Protein AF-A0A2V9SIH7-F1 (afdb_monomer)

Solvent-accessible surface area (backbone atoms only — not comparable to full-atom values): 10088 Å² total; per-residue (Å²): 137,81,76,87,71,73,62,69,56,39,58,54,47,43,71,73,64,64,58,69,62,72,69,37,44,52,34,50,51,49,38,37,52,36,56,50,53,47,54,51,46,56,50,53,44,51,36,32,53,46,24,69,77,36,58,60,45,57,37,84,81,77,62,94,83,59,85,86,64,75,96,85,70,54,61,75,73,40,73,50,64,80,36,96,56,63,44,83,73,35,55,67,49,44,62,53,40,59,62,47,41,59,54,41,50,52,51,32,53,51,36,50,51,53,45,51,48,54,55,41,44,72,72,69,47,89,72,81,76,92,80,87,82,90,80,88,83,82,80,80,81,80,70,92,82,82,78,80,83,81,78,82,76,83,88,77,83,90,134

Mean predicted aligned error: 15.06 Å

Sequence (159 aa):
MMPNCVAPRCETLSGKKNPVGVIEQHLVESIGLHMMRLQRAARLEGEYITGVLNPPIRDRDRNLMSAVVEETCGALVDPGSPAPMQCGSVQPLVSLYQRYMTAIEQQLYRALHELERLQRMRRGEHLPAPAAVDVTVHAEPHGPDSFGESSNKPVLEGS

Secondary structure (DSSP, 8-state):
----TTHHHHHHHHHHH---HHHHHHHHHHHHHHHHHHHHHHHHHHHHHHHHHSPPEE-S-S-TT-TTSSTT---EEE--S--SS-HHHHHHHHHHHHHHHHHHHHHHHHHHHHHHHHHHHHTT---PPPPP-----------S--S-----PPP----

pLDDT: mean 73.89, std 18.16, range [32.28, 96.06]

Structure (mmCIF, N/CA/C/O backbone):
data_AF-A0A2V9SIH7-F1
#
_entry.id   AF-A0A2V9SIH7-F1
#
loop_
_atom_site.group_PDB
_atom_site.id
_atom_site.type_symbol
_atom_site.label_atom_id
_atom_site.label_alt_id
_atom_site.label_comp_id
_atom_site.label_asym_id
_atom_site.label_entity_id
_atom_site.label_seq_id
_atom_site.pdbx_PDB_ins_code
_atom_site.Cartn_x
_atom_site.Cartn_y
_atom_site.Cartn_z
_atom_site.occupancy
_atom_site.B_iso_or_equiv
_atom_site.auth_seq_id
_atom_site.auth_comp_id
_atom_site.auth_asym_id
_atom_site.auth_atom_id
_atom_site.pdbx_PDB_model_num
ATOM 1 N N . MET A 1 1 ? 6.820 -25.436 -9.860 1.00 32.28 1 MET A N 1
ATOM 2 C CA . MET A 1 1 ? 5.508 -25.450 -9.179 1.00 32.28 1 MET A CA 1
ATOM 3 C C . MET A 1 1 ? 5.513 -24.310 -8.168 1.00 32.28 1 MET A C 1
ATOM 5 O O . MET A 1 1 ? 6.028 -24.471 -7.073 1.00 32.28 1 MET A O 1
ATOM 9 N N . MET A 1 2 ? 5.105 -23.110 -8.592 1.00 34.62 2 MET A N 1
ATOM 10 C CA . MET A 1 2 ? 5.109 -21.927 -7.725 1.00 34.62 2 MET A CA 1
ATOM 11 C C . MET A 1 2 ? 3.847 -21.974 -6.859 1.00 34.62 2 MET A C 1
ATOM 13 O O . MET A 1 2 ? 2.756 -22.050 -7.425 1.00 34.62 2 MET A O 1
ATOM 17 N N . PRO A 1 3 ? 3.953 -21.979 -5.523 1.00 43.44 3 PRO A N 1
ATOM 18 C CA . PRO A 1 3 ? 2.773 -22.022 -4.679 1.00 43.44 3 PRO A CA 1
ATOM 19 C C . PRO A 1 3 ? 1.956 -20.738 -4.879 1.00 43.44 3 PRO A C 1
ATOM 21 O O . PRO A 1 3 ? 2.491 -19.626 -4.865 1.00 43.44 3 PRO A O 1
ATOM 24 N N . ASN A 1 4 ? 0.650 -20.908 -5.092 1.00 42.97 4 ASN A N 1
ATOM 25 C CA . ASN A 1 4 ? -0.359 -19.849 -5.131 1.00 42.97 4 ASN A CA 1
ATOM 26 C C . ASN A 1 4 ? -0.435 -19.155 -3.753 1.00 42.97 4 ASN A C 1
ATOM 28 O O . ASN A 1 4 ? -1.318 -19.414 -2.944 1.00 42.97 4 ASN A O 1
ATOM 32 N N . CYS A 1 5 ? 0.531 -18.283 -3.459 1.00 42.59 5 CYS A N 1
ATOM 33 C CA . CYS A 1 5 ? 0.789 -17.718 -2.129 1.00 42.59 5 CYS A CA 1
ATOM 34 C C . CYS A 1 5 ? 0.088 -16.379 -1.844 1.00 42.59 5 CYS A C 1
ATOM 36 O O . CYS A 1 5 ? 0.633 -15.547 -1.119 1.00 42.59 5 CYS A O 1
ATOM 38 N N . VAL A 1 6 ? -1.114 -16.132 -2.372 1.00 52.25 6 VAL A N 1
ATOM 39 C CA . VAL A 1 6 ? -1.864 -14.921 -1.968 1.00 52.25 6 VAL A CA 1
ATOM 40 C C . VAL A 1 6 ? -2.598 -15.133 -0.637 1.00 52.25 6 VAL A C 1
ATOM 42 O O . VAL A 1 6 ? -2.632 -14.224 0.184 1.00 52.25 6 VAL A O 1
ATOM 45 N N . ALA A 1 7 ? -3.094 -16.345 -0.371 1.00 48.09 7 ALA A N 1
ATOM 46 C CA . ALA A 1 7 ? -3.869 -16.667 0.831 1.00 48.09 7 ALA A CA 1
ATOM 47 C C . ALA A 1 7 ? -3.099 -16.690 2.180 1.00 48.09 7 ALA A C 1
ATOM 49 O O . ALA A 1 7 ? -3.628 -16.152 3.154 1.00 48.09 7 ALA A O 1
ATOM 50 N N . PRO A 1 8 ? -1.857 -17.215 2.300 1.00 52.78 8 PRO A N 1
ATOM 51 C CA . PRO A 1 8 ? -1.268 -17.491 3.619 1.00 52.78 8 PRO A CA 1
ATOM 52 C C . PRO A 1 8 ? -0.905 -16.227 4.415 1.00 52.78 8 PRO A C 1
ATOM 54 O O . PRO A 1 8 ? -0.711 -16.278 5.632 1.00 52.78 8 PRO A O 1
ATOM 57 N N . ARG A 1 9 ? -0.796 -15.070 3.748 1.00 60.50 9 ARG A N 1
ATOM 58 C CA . ARG A 1 9 ? -0.395 -13.815 4.398 1.00 60.50 9 ARG A CA 1
ATOM 59 C C . ARG A 1 9 ? -1.541 -13.049 5.047 1.00 60.50 9 ARG A C 1
ATOM 61 O O . ARG A 1 9 ? -1.323 -12.435 6.088 1.00 60.50 9 ARG A O 1
ATOM 68 N N . CYS A 1 10 ? -2.745 -13.112 4.483 1.00 62.22 10 CYS A N 1
ATOM 69 C CA . CYS A 1 10 ? -3.921 -12.514 5.118 1.00 62.22 10 CYS A CA 1
ATOM 70 C C . CYS A 1 10 ? -4.310 -13.296 6.378 1.00 62.22 10 CYS A C 1
ATOM 72 O O . CYS A 1 10 ? -4.565 -12.697 7.416 1.00 62.22 10 CYS A O 1
ATOM 74 N N . GLU A 1 11 ? -4.246 -14.628 6.326 1.00 70.62 11 GLU A N 1
ATOM 75 C CA . GLU A 1 11 ? -4.582 -15.493 7.463 1.00 70.62 11 GLU A CA 1
ATOM 76 C C . GLU A 1 11 ? -3.618 -15.298 8.651 1.00 70.62 11 GLU A C 1
ATOM 78 O O . GLU A 1 11 ? -4.044 -15.165 9.800 1.00 70.62 11 GLU A O 1
ATOM 83 N N . THR A 1 12 ? -2.316 -15.137 8.381 1.00 83.62 12 THR A N 1
ATOM 84 C CA . THR A 1 12 ? -1.322 -14.800 9.420 1.00 83.62 12 THR A CA 1
ATOM 85 C C . THR A 1 12 ? -1.465 -13.379 9.969 1.00 83.62 12 THR A C 1
ATOM 87 O O . THR A 1 12 ? -1.208 -13.159 11.155 1.00 83.62 12 THR A O 1
ATOM 90 N N . LEU A 1 13 ? -1.866 -12.403 9.148 1.00 87.06 13 LEU A N 1
ATOM 91 C CA . LEU A 1 13 ? -2.154 -11.040 9.611 1.00 87.06 13 LEU A CA 1
ATOM 92 C C . LEU A 1 13 ? -3.380 -11.006 10.526 1.00 87.06 13 LEU A C 1
ATOM 94 O O . LEU A 1 13 ? -3.311 -10.395 11.594 1.00 87.06 13 LEU A O 1
ATOM 98 N N . SER A 1 14 ? -4.452 -11.707 10.155 1.00 87.62 14 SER A N 1
ATOM 99 C CA . SER A 1 14 ? -5.662 -11.832 10.971 1.00 87.62 14 SER A CA 1
ATOM 100 C C . SER A 1 14 ? -5.363 -12.431 12.344 1.00 87.62 14 SER A C 1
ATOM 102 O O . SER A 1 14 ? -5.770 -11.852 13.349 1.00 87.62 14 SER A O 1
ATOM 104 N N . GLY A 1 15 ? -4.563 -13.502 12.415 1.00 89.94 15 GLY A N 1
ATOM 105 C CA . GLY A 1 15 ? -4.160 -14.096 13.697 1.00 89.94 15 GLY A CA 1
ATOM 106 C C . GLY A 1 15 ? -3.294 -13.179 14.575 1.00 89.94 15 GLY A C 1
ATOM 107 O O . GLY A 1 15 ? -3.401 -13.201 15.796 1.00 89.94 15 GLY A O 1
ATOM 108 N N . LYS A 1 16 ? -2.449 -12.327 13.979 1.00 91.12 16 LYS A N 1
ATOM 109 C CA . LYS A 1 16 ? -1.619 -11.368 14.736 1.00 91.12 16 LYS A CA 1
ATOM 110 C C . LYS A 1 16 ? -2.405 -10.154 15.219 1.00 91.12 16 LYS A C 1
ATOM 112 O O . LYS A 1 16 ? -2.114 -9.616 16.285 1.00 91.12 16 LYS A O 1
ATOM 117 N N . LYS A 1 17 ? -3.337 -9.665 14.400 1.00 92.50 17 LYS A N 1
ATOM 118 C CA . LYS A 1 17 ? -4.074 -8.427 14.664 1.00 92.50 17 LYS A CA 1
ATOM 119 C C . LYS A 1 17 ? -5.364 -8.655 15.443 1.00 92.50 17 LYS A C 1
ATOM 121 O O . LYS A 1 17 ? -5.826 -7.693 16.041 1.00 92.50 17 LYS A O 1
ATOM 126 N N . ASN A 1 18 ? -5.905 -9.874 15.488 1.00 94.12 18 ASN A N 1
ATOM 127 C CA . ASN A 1 18 ? -7.156 -10.203 16.182 1.00 94.12 18 ASN A CA 1
ATOM 128 C C . ASN A 1 18 ? -8.271 -9.169 15.905 1.00 94.12 18 ASN A C 1
ATOM 130 O O . ASN A 1 18 ? -8.749 -8.505 16.837 1.00 94.12 18 ASN A O 1
ATOM 134 N N . PRO A 1 19 ? -8.636 -8.962 14.623 1.00 95.38 19 PRO A N 1
ATOM 135 C CA . PRO A 1 19 ? -9.652 -7.985 14.257 1.00 95.38 19 PRO A CA 1
ATOM 136 C C . PRO A 1 19 ? -11.008 -8.353 14.867 1.00 95.38 19 PRO A C 1
ATOM 138 O O . PRO A 1 19 ? -11.418 -9.513 14.826 1.00 95.38 19 PRO A O 1
ATOM 141 N N . VAL A 1 20 ? -11.719 -7.365 15.412 1.00 94.62 20 VAL A N 1
ATOM 142 C CA . VAL A 1 20 ? -13.088 -7.534 15.918 1.00 94.62 20 VAL A CA 1
ATOM 143 C C . VAL A 1 20 ? -14.037 -6.639 15.139 1.00 94.62 20 VAL A C 1
ATOM 145 O O . VAL A 1 20 ? -13.831 -5.434 15.013 1.00 94.62 20 VAL A O 1
ATOM 148 N N . GLY A 1 21 ? -15.113 -7.248 14.645 1.00 94.75 21 GLY A N 1
ATOM 149 C CA . GLY A 1 21 ? -16.108 -6.571 13.824 1.00 94.75 21 GLY A CA 1
ATOM 150 C C . GLY A 1 21 ? -15.672 -6.374 12.371 1.00 94.75 21 GLY A C 1
ATOM 151 O O . GLY A 1 21 ? -14.537 -6.646 11.981 1.00 94.75 21 GLY A O 1
ATOM 152 N N . VAL A 1 22 ? -16.613 -5.886 11.562 1.00 96.06 22 VAL A N 1
ATOM 153 C CA . VAL A 1 22 ? -16.477 -5.813 10.097 1.00 96.06 22 VAL A CA 1
ATOM 154 C C . VAL A 1 22 ? -15.407 -4.809 9.664 1.00 96.06 22 VAL A C 1
ATOM 156 O O . VAL A 1 22 ? -14.660 -5.063 8.723 1.00 96.06 22 VAL A O 1
ATOM 159 N N . ILE A 1 23 ? -15.296 -3.677 10.366 1.00 95.88 23 ILE A N 1
ATOM 160 C CA . ILE A 1 23 ? -14.368 -2.596 9.997 1.00 95.88 23 ILE A CA 1
ATOM 161 C C . ILE A 1 23 ? -12.917 -3.067 10.121 1.00 95.88 23 ILE A C 1
ATOM 163 O O . ILE A 1 23 ? -12.118 -2.887 9.207 1.00 95.88 23 ILE A O 1
ATOM 167 N N . GLU A 1 24 ? -12.568 -3.710 11.231 1.00 95.44 24 GLU A N 1
ATOM 168 C CA . GLU A 1 24 ? -11.198 -4.173 11.444 1.00 95.44 24 GLU A CA 1
ATOM 169 C C . GLU A 1 24 ? -10.833 -5.353 10.553 1.00 95.44 24 GLU A C 1
ATOM 171 O O . GLU A 1 24 ? -9.696 -5.430 10.094 1.00 95.44 24 GLU A O 1
ATOM 176 N N . GLN A 1 25 ? -11.789 -6.245 10.280 1.00 94.94 25 GLN A N 1
ATOM 177 C CA . GLN A 1 25 ? -11.607 -7.325 9.310 1.00 94.94 25 GLN A CA 1
ATOM 178 C C . GLN A 1 25 ? -11.274 -6.750 7.931 1.00 94.94 25 GLN A C 1
ATOM 180 O O . GLN A 1 25 ? 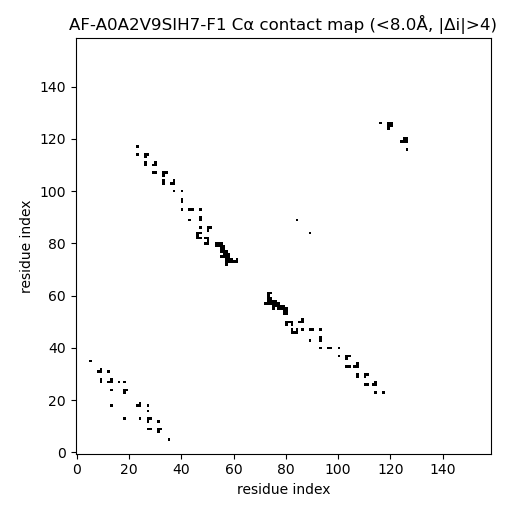-10.252 -7.106 7.347 1.00 94.94 25 GLN A O 1
ATOM 185 N N . HIS A 1 26 ? -12.061 -5.775 7.469 1.00 95.19 26 HIS A N 1
ATOM 186 C CA . HIS A 1 26 ? -11.823 -5.101 6.197 1.00 95.19 26 HIS A CA 1
ATOM 187 C C . HIS A 1 26 ? -10.460 -4.391 6.145 1.00 95.19 26 HIS A C 1
ATOM 189 O O . HIS A 1 26 ? -9.758 -4.466 5.133 1.00 95.19 26 HIS A O 1
ATOM 195 N N . LEU A 1 27 ? -10.051 -3.723 7.229 1.00 95.44 27 LEU A N 1
ATOM 196 C CA . LEU A 1 27 ? -8.739 -3.074 7.307 1.00 95.44 27 LEU A CA 1
ATOM 197 C C . LEU A 1 27 ? -7.598 -4.093 7.233 1.00 95.44 27 LEU A C 1
ATOM 199 O O . LEU A 1 27 ? -6.644 -3.878 6.490 1.00 95.44 27 LEU A O 1
ATOM 203 N N . VAL A 1 28 ? -7.695 -5.217 7.950 1.00 95.56 28 VAL A N 1
ATOM 204 C CA . VAL A 1 28 ? -6.687 -6.289 7.906 1.00 95.56 28 VAL A CA 1
ATOM 205 C C . VAL A 1 28 ? -6.578 -6.900 6.507 1.00 95.56 28 VAL A C 1
ATOM 207 O O . VAL A 1 28 ? -5.466 -7.080 6.003 1.00 95.56 28 VAL A O 1
ATOM 210 N N . GLU A 1 29 ? -7.706 -7.170 5.851 1.00 93.38 29 GLU A N 1
ATOM 211 C CA . GLU A 1 29 ? -7.733 -7.668 4.471 1.00 93.38 29 GLU A CA 1
ATOM 212 C C . GLU A 1 29 ? -7.110 -6.666 3.493 1.00 93.38 29 GLU A C 1
ATOM 214 O O . GLU A 1 29 ? -6.272 -7.036 2.666 1.00 93.38 29 GLU A O 1
ATOM 219 N N . SER A 1 30 ? -7.458 -5.384 3.628 1.00 93.56 30 SER A N 1
ATOM 220 C CA . SER A 1 30 ? -6.914 -4.302 2.803 1.00 93.56 30 SER A CA 1
ATOM 221 C C . SER A 1 30 ? -5.403 -4.160 2.990 1.00 93.56 30 SER A C 1
ATOM 223 O O . SER A 1 30 ? -4.666 -4.099 2.007 1.00 93.56 30 SER A O 1
ATOM 225 N N . ILE A 1 31 ? -4.910 -4.198 4.233 1.00 95.06 31 ILE A N 1
ATOM 226 C CA . ILE A 1 31 ? -3.473 -4.208 4.554 1.00 95.06 31 ILE A CA 1
ATOM 227 C C . ILE A 1 31 ? -2.781 -5.381 3.854 1.00 95.06 31 ILE A C 1
ATOM 229 O O . ILE A 1 31 ? -1.766 -5.184 3.181 1.00 95.06 31 ILE A O 1
ATOM 233 N N . GLY A 1 32 ? -3.340 -6.591 3.955 1.00 92.50 32 GLY A N 1
ATOM 234 C CA . GLY A 1 32 ? -2.804 -7.775 3.283 1.00 92.50 32 GLY A CA 1
ATOM 235 C C . GLY A 1 32 ? -2.729 -7.604 1.762 1.00 92.50 32 GLY A C 1
ATOM 236 O O . GLY A 1 32 ? -1.700 -7.907 1.146 1.00 92.50 32 GLY A O 1
ATOM 237 N N . LEU A 1 33 ? -3.781 -7.044 1.158 1.00 91.06 33 LEU A N 1
ATOM 238 C CA . LEU A 1 33 ? -3.837 -6.748 -0.271 1.00 91.06 33 LEU A CA 1
ATOM 239 C C . LEU A 1 33 ? -2.778 -5.716 -0.686 1.00 91.06 33 LEU A C 1
ATOM 241 O O . LEU A 1 33 ? -2.080 -5.931 -1.681 1.00 91.06 33 LEU A O 1
ATOM 245 N N . HIS A 1 34 ? -2.623 -4.624 0.066 1.00 91.81 34 HIS A N 1
ATOM 246 C CA . HIS A 1 34 ? -1.615 -3.600 -0.209 1.00 91.81 34 HIS A CA 1
ATOM 247 C C . HIS A 1 34 ? -0.193 -4.162 -0.092 1.00 91.81 34 HIS A C 1
ATOM 249 O O . HIS A 1 34 ? 0.602 -3.992 -1.016 1.00 91.81 34 HIS A O 1
ATOM 255 N N . MET A 1 35 ? 0.114 -4.917 0.969 1.00 91.12 35 MET A N 1
ATOM 256 C CA . MET A 1 35 ? 1.418 -5.575 1.137 1.00 91.12 35 MET A CA 1
ATOM 257 C C . MET A 1 35 ? 1.743 -6.512 -0.033 1.00 91.12 35 MET A C 1
ATOM 259 O O . MET A 1 35 ? 2.868 -6.533 -0.529 1.00 91.12 35 MET A O 1
ATOM 263 N N . MET A 1 36 ? 0.762 -7.291 -0.499 1.00 88.12 36 MET A N 1
ATOM 264 C CA . MET A 1 36 ? 0.937 -8.181 -1.647 1.00 88.12 36 MET A CA 1
ATOM 265 C C . MET A 1 36 ? 1.202 -7.398 -2.936 1.00 88.12 36 MET A C 1
ATOM 267 O O . MET A 1 36 ? 2.122 -7.747 -3.679 1.00 88.12 36 MET A O 1
ATOM 271 N N . ARG A 1 37 ? 0.437 -6.329 -3.187 1.00 87.12 37 ARG A N 1
ATOM 272 C CA . ARG A 1 37 ? 0.618 -5.473 -4.367 1.00 87.12 37 ARG A CA 1
ATOM 273 C C . ARG A 1 37 ? 2.011 -4.845 -4.401 1.00 87.12 37 ARG A C 1
ATOM 275 O O . ARG A 1 37 ? 2.647 -4.901 -5.448 1.00 87.12 37 ARG A O 1
ATOM 282 N N . LEU A 1 38 ? 2.506 -4.339 -3.269 1.00 87.38 38 LEU A N 1
ATOM 283 C CA . LEU A 1 38 ? 3.850 -3.754 -3.178 1.00 87.38 38 LEU A CA 1
ATOM 284 C C . LEU A 1 38 ? 4.947 -4.776 -3.454 1.00 87.38 38 LEU A C 1
ATOM 286 O O . LEU A 1 38 ? 5.850 -4.516 -4.241 1.00 87.38 38 LEU A O 1
ATOM 290 N N . GLN A 1 39 ? 4.842 -5.973 -2.882 1.00 86.56 39 GLN A N 1
ATOM 291 C CA . GLN A 1 39 ? 5.832 -7.016 -3.144 1.00 86.56 39 GLN A CA 1
ATOM 292 C C . GLN A 1 39 ? 5.839 -7.483 -4.597 1.00 86.56 39 GLN A C 1
ATOM 294 O O . GLN A 1 39 ? 6.900 -7.768 -5.148 1.00 86.56 39 GLN A O 1
ATOM 299 N N .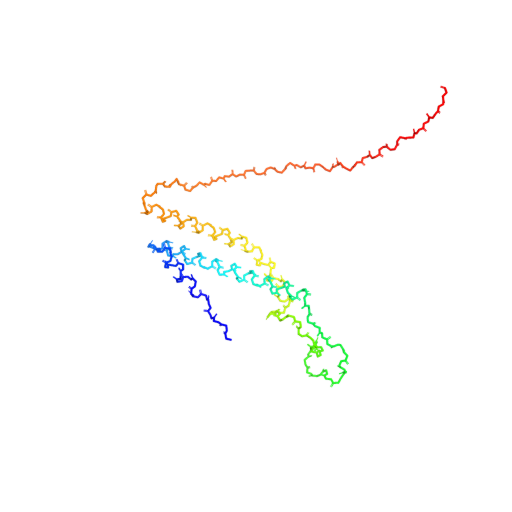 ARG A 1 40 ? 4.662 -7.575 -5.227 1.00 84.62 40 ARG A N 1
ATOM 300 C CA . ARG A 1 40 ? 4.584 -7.885 -6.657 1.00 84.62 40 ARG A CA 1
ATOM 301 C C . ARG A 1 40 ? 5.208 -6.776 -7.495 1.00 84.62 40 ARG A C 1
ATOM 303 O O . ARG A 1 40 ? 5.949 -7.097 -8.413 1.00 84.62 40 ARG A O 1
ATOM 310 N N . ALA A 1 41 ? 4.955 -5.513 -7.163 1.00 82.12 41 ALA A N 1
ATOM 311 C CA . ALA A 1 41 ? 5.541 -4.381 -7.872 1.00 82.12 41 ALA A CA 1
ATOM 312 C C . ALA A 1 41 ? 7.077 -4.375 -7.768 1.00 82.12 41 ALA A C 1
ATOM 314 O O . ALA A 1 41 ? 7.745 -4.348 -8.797 1.00 82.12 41 ALA A O 1
ATOM 315 N N . ALA A 1 42 ? 7.631 -4.538 -6.561 1.00 83.38 42 ALA A N 1
ATOM 316 C CA . ALA A 1 42 ? 9.079 -4.629 -6.350 1.00 83.38 42 ALA A CA 1
ATOM 317 C C . ALA A 1 42 ? 9.718 -5.804 -7.115 1.00 83.38 42 ALA A C 1
ATOM 319 O O . ALA A 1 42 ? 10.807 -5.683 -7.673 1.00 83.38 42 ALA A O 1
ATOM 320 N N . ARG A 1 43 ? 9.028 -6.951 -7.190 1.00 82.81 43 ARG A N 1
ATOM 321 C CA . ARG A 1 43 ? 9.489 -8.089 -7.993 1.00 82.81 43 ARG A CA 1
ATOM 322 C C . ARG A 1 43 ? 9.532 -7.754 -9.488 1.00 82.81 43 ARG A C 1
ATOM 324 O O . ARG A 1 43 ? 10.529 -8.053 -10.133 1.00 82.81 43 ARG A O 1
ATOM 331 N N . LEU A 1 44 ? 8.469 -7.153 -10.026 1.00 78.94 44 LEU A N 1
ATOM 332 C CA . LEU A 1 44 ? 8.391 -6.768 -11.441 1.00 78.94 44 LEU A CA 1
ATOM 333 C C . LEU A 1 44 ? 9.472 -5.748 -11.815 1.00 78.94 44 LEU A C 1
ATOM 335 O O . LEU A 1 44 ? 10.073 -5.851 -12.880 1.00 78.94 44 LEU A O 1
ATOM 339 N N . GLU A 1 45 ? 9.744 -4.793 -10.928 1.00 81.06 45 GLU A N 1
ATOM 340 C CA . GLU A 1 45 ? 10.825 -3.822 -11.096 1.00 81.06 45 GLU A CA 1
ATOM 341 C C . GLU A 1 45 ? 12.199 -4.503 -11.146 1.00 81.06 45 GLU A C 1
ATOM 343 O O . GLU A 1 45 ? 12.987 -4.240 -12.053 1.00 81.06 45 GLU A O 1
ATOM 348 N N . GLY A 1 46 ? 12.470 -5.440 -10.233 1.00 81.94 46 GLY A N 1
ATOM 349 C CA . GLY A 1 46 ? 13.709 -6.220 -10.252 1.00 81.94 46 GLY A CA 1
ATOM 350 C C . GLY A 1 46 ? 13.876 -7.042 -11.534 1.00 81.94 46 GLY A C 1
ATOM 351 O O . GLY A 1 46 ? 14.958 -7.054 -12.124 1.00 81.94 46 GLY A O 1
ATOM 352 N N . GLU A 1 47 ? 12.807 -7.694 -12.000 1.00 79.50 47 GLU A N 1
ATOM 353 C CA . GLU A 1 47 ? 12.804 -8.456 -13.258 1.00 79.50 47 GLU A CA 1
ATOM 354 C C . GLU A 1 47 ? 13.064 -7.546 -14.472 1.00 79.50 47 GLU A C 1
ATOM 356 O O . GLU A 1 47 ? 13.840 -7.912 -15.356 1.00 79.50 47 GLU A O 1
ATOM 361 N N . TYR A 1 48 ? 12.497 -6.335 -14.483 1.00 78.50 48 TYR A N 1
ATOM 362 C CA . TYR A 1 48 ? 12.766 -5.331 -15.513 1.00 78.50 48 TYR A CA 1
ATOM 363 C C . TYR A 1 48 ? 14.229 -4.905 -15.545 1.00 78.50 48 TYR A C 1
ATOM 365 O O . TYR A 1 48 ? 14.880 -5.015 -16.581 1.00 78.50 48 TYR A O 1
ATOM 373 N N . ILE A 1 49 ? 14.751 -4.443 -14.404 1.00 79.50 49 ILE A N 1
ATOM 374 C CA . ILE A 1 49 ? 16.133 -3.974 -14.273 1.00 79.50 49 ILE A CA 1
ATOM 375 C C . ILE A 1 49 ? 17.090 -5.092 -14.688 1.00 79.50 49 ILE A C 1
ATOM 377 O O . ILE A 1 49 ? 18.017 -4.859 -15.459 1.00 79.50 49 ILE A O 1
ATOM 381 N N . THR A 1 50 ? 16.822 -6.324 -14.249 1.00 81.75 50 THR A N 1
ATOM 382 C CA . THR A 1 50 ? 17.619 -7.498 -14.622 1.00 81.75 50 THR A CA 1
ATOM 383 C C . THR A 1 50 ? 17.624 -7.721 -16.132 1.00 81.75 50 THR A C 1
ATOM 385 O O . THR A 1 50 ? 18.696 -7.944 -16.691 1.00 81.75 50 THR A O 1
ATOM 388 N N . GLY A 1 51 ? 16.464 -7.630 -16.791 1.00 77.38 51 GLY A N 1
ATOM 389 C CA . GLY A 1 51 ? 16.341 -7.807 -18.239 1.00 77.38 51 GLY A CA 1
ATOM 390 C C . GLY A 1 51 ? 16.935 -6.664 -19.070 1.00 77.38 51 GLY A C 1
ATOM 391 O O . GLY A 1 51 ? 17.382 -6.903 -20.189 1.00 77.38 51 GLY A O 1
ATOM 392 N N . VAL A 1 52 ? 16.966 -5.435 -18.543 1.00 77.50 52 VAL A N 1
ATOM 393 C CA . VAL A 1 52 ? 17.661 -4.296 -19.170 1.00 77.50 52 VAL A CA 1
ATOM 394 C C . VAL A 1 52 ? 19.178 -4.442 -19.035 1.00 77.50 52 VAL A C 1
ATOM 396 O O . VAL A 1 52 ? 19.898 -4.223 -20.005 1.00 77.50 52 VAL A O 1
ATOM 399 N N . LEU A 1 53 ? 19.669 -4.809 -17.846 1.00 78.44 53 LEU A N 1
ATOM 400 C CA . LEU A 1 53 ? 21.105 -4.928 -17.567 1.00 78.44 53 LEU A CA 1
ATOM 401 C C . LEU A 1 53 ? 21.740 -6.174 -18.196 1.00 78.44 53 LEU A C 1
ATOM 403 O O . LEU A 1 53 ? 22.915 -6.137 -18.546 1.00 78.44 53 LEU A O 1
ATOM 407 N N . ASN A 1 54 ? 20.983 -7.266 -18.340 1.00 80.12 54 ASN A N 1
ATOM 408 C CA . ASN A 1 54 ? 21.473 -8.550 -18.848 1.00 80.12 54 ASN A CA 1
ATOM 409 C C . ASN A 1 54 ? 20.615 -9.013 -20.039 1.00 80.12 54 ASN A C 1
ATOM 411 O O . ASN A 1 54 ? 19.800 -9.929 -19.889 1.00 80.12 54 ASN A O 1
ATOM 415 N N . PRO A 1 55 ? 20.736 -8.366 -21.213 1.00 74.56 55 PRO A N 1
ATOM 416 C CA . PRO A 1 55 ? 19.948 -8.739 -22.378 1.00 74.56 55 PRO A CA 1
ATOM 417 C C . PRO A 1 55 ? 20.357 -10.129 -22.907 1.00 74.56 55 PRO A C 1
ATOM 419 O O . PRO A 1 55 ? 21.540 -10.469 -22.875 1.00 74.56 55 PRO A O 1
ATOM 422 N N . PRO A 1 56 ? 19.411 -10.927 -23.440 1.00 69.69 56 PRO A N 1
ATOM 423 C CA . PRO A 1 56 ? 19.719 -12.232 -24.020 1.00 69.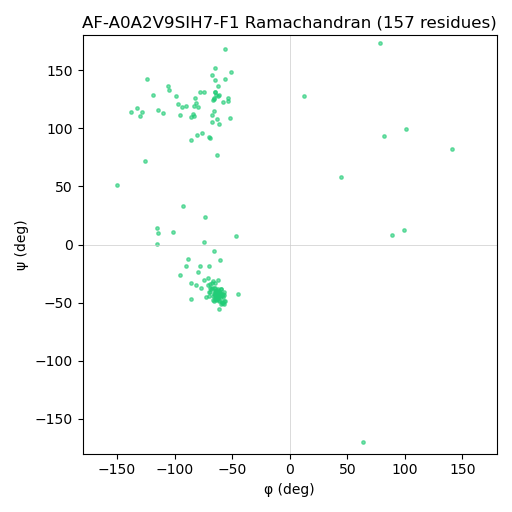69 56 PRO A CA 1
ATOM 424 C C . PRO A 1 56 ? 20.595 -12.078 -25.270 1.00 69.69 56 PRO A C 1
ATOM 426 O O . PRO A 1 56 ? 20.272 -11.293 -26.170 1.00 69.69 56 PRO A O 1
ATOM 429 N N . ILE A 1 57 ? 21.679 -12.852 -25.354 1.00 70.19 57 ILE A N 1
ATOM 430 C CA . ILE A 1 57 ? 22.595 -12.832 -26.498 1.00 70.19 57 ILE A CA 1
ATOM 431 C C . ILE A 1 57 ? 22.114 -13.863 -27.521 1.00 70.19 57 ILE A C 1
ATOM 433 O O . ILE A 1 57 ? 22.026 -15.065 -27.255 1.00 70.19 57 ILE A O 1
ATOM 437 N N . ARG A 1 58 ? 21.787 -13.378 -28.719 1.00 66.56 58 ARG A N 1
ATOM 438 C CA . ARG A 1 58 ? 21.324 -14.200 -29.842 1.00 66.56 58 ARG A CA 1
ATOM 439 C C . ARG A 1 58 ? 22.427 -14.342 -30.878 1.00 66.56 58 ARG A C 1
ATOM 441 O O . ARG A 1 58 ? 23.062 -13.345 -31.218 1.00 66.56 58 ARG A O 1
ATOM 448 N N . ASP A 1 59 ? 22.615 -15.554 -31.392 1.00 62.59 59 ASP A N 1
ATOM 449 C CA . ASP A 1 59 ? 23.535 -15.809 -32.497 1.00 62.59 59 ASP A CA 1
ATOM 450 C C . ASP A 1 59 ? 22.985 -15.125 -33.745 1.00 62.59 59 ASP A C 1
ATOM 452 O O . ASP A 1 59 ? 21.842 -15.383 -34.141 1.00 62.59 59 ASP A O 1
ATOM 456 N N . ARG A 1 60 ? 23.777 -14.254 -34.370 1.00 57.22 60 ARG A N 1
ATOM 457 C CA . ARG A 1 60 ? 23.418 -13.680 -35.671 1.00 57.22 60 ARG A CA 1
ATOM 458 C C . ARG A 1 60 ? 23.901 -14.532 -36.847 1.00 57.22 60 ARG A C 1
ATOM 460 O O . ARG A 1 60 ? 23.391 -14.323 -37.944 1.00 57.22 60 ARG A O 1
ATOM 467 N N . ASP A 1 61 ? 24.779 -15.515 -36.635 1.00 52.25 61 ASP A N 1
ATOM 468 C CA . ASP A 1 61 ? 25.538 -16.143 -37.728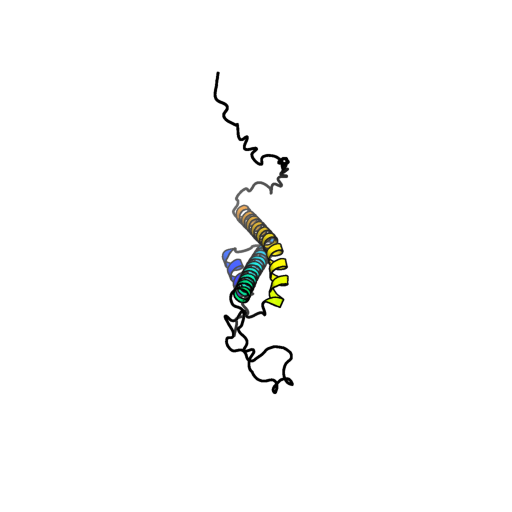 1.00 52.25 61 ASP A CA 1
ATOM 469 C C . ASP A 1 61 ? 25.001 -17.514 -38.191 1.00 52.25 61 ASP A C 1
ATOM 471 O O . ASP A 1 61 ? 25.616 -18.197 -39.015 1.00 52.25 61 ASP A O 1
ATOM 475 N N . ARG A 1 62 ? 23.805 -17.934 -37.751 1.00 51.25 62 ARG A N 1
ATOM 476 C CA . ARG A 1 62 ? 23.204 -19.205 -38.199 1.00 51.25 62 ARG A CA 1
ATOM 477 C C . ARG A 1 62 ? 22.419 -19.042 -39.509 1.00 51.25 62 ARG A C 1
ATOM 479 O O . ARG A 1 62 ? 21.233 -18.747 -39.502 1.00 51.25 62 ARG A O 1
ATOM 486 N N . ASN A 1 63 ? 23.138 -19.239 -40.616 1.00 48.25 63 ASN A N 1
ATOM 487 C CA . ASN A 1 63 ? 22.723 -19.519 -42.001 1.00 48.25 63 ASN A CA 1
ATOM 488 C C . ASN A 1 63 ? 21.238 -19.342 -42.404 1.00 48.25 63 ASN A C 1
ATOM 490 O O . ASN A 1 63 ? 20.338 -20.016 -41.911 1.00 48.25 63 ASN A O 1
ATOM 494 N N . LEU A 1 64 ? 21.067 -18.571 -43.484 1.00 50.59 64 LEU A N 1
ATOM 495 C CA . LEU A 1 64 ? 19.887 -18.178 -44.280 1.00 50.59 64 LEU A CA 1
ATOM 496 C C . LEU A 1 64 ? 18.882 -19.289 -44.707 1.00 50.59 64 LEU A C 1
ATOM 498 O O . LEU A 1 64 ? 17.968 -19.014 -45.475 1.00 50.59 64 LEU A O 1
ATOM 502 N N . MET A 1 65 ? 19.010 -20.534 -44.239 1.00 45.56 65 MET A N 1
ATOM 503 C CA . MET A 1 65 ? 18.216 -21.701 -44.672 1.00 45.56 65 MET A CA 1
ATOM 504 C C . MET A 1 65 ? 17.312 -22.311 -43.585 1.00 45.56 65 MET A C 1
ATOM 506 O O . MET A 1 65 ? 16.790 -23.407 -43.770 1.00 45.56 65 MET A O 1
ATOM 510 N N . SER A 1 66 ? 17.080 -21.620 -42.465 1.00 45.00 66 SER A N 1
ATOM 511 C CA . SER A 1 66 ? 16.040 -21.998 -41.485 1.00 45.00 66 SER A CA 1
ATOM 512 C C . SER A 1 66 ? 14.898 -20.980 -41.378 1.00 45.00 66 SER A C 1
ATOM 514 O O . SER A 1 66 ? 14.054 -21.093 -40.494 1.00 45.00 66 SER A O 1
ATOM 516 N N . ALA A 1 67 ? 14.843 -20.000 -42.285 1.00 42.22 67 ALA A N 1
ATOM 517 C CA . ALA A 1 67 ? 13.960 -18.830 -42.230 1.00 42.22 67 ALA A CA 1
ATOM 518 C C . ALA A 1 67 ? 12.469 -19.102 -42.541 1.00 42.22 67 ALA A C 1
ATOM 520 O O . ALA A 1 67 ? 11.756 -18.192 -42.954 1.00 42.22 67 ALA A O 1
ATOM 521 N N . VAL A 1 68 ? 11.985 -20.336 -42.357 1.00 45.03 68 VAL A N 1
ATOM 522 C CA . VAL A 1 68 ? 10.559 -20.688 -42.537 1.00 45.03 68 VAL A CA 1
ATOM 523 C C . VAL A 1 68 ? 9.893 -21.137 -41.231 1.00 45.03 68 VAL A C 1
ATOM 525 O O . VAL A 1 68 ? 8.701 -21.424 -41.2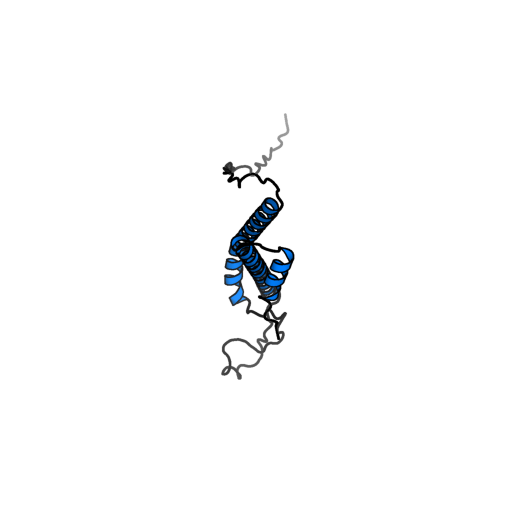15 1.00 45.03 68 VAL A O 1
ATOM 528 N N . VAL A 1 69 ? 10.627 -21.153 -40.115 1.00 45.56 69 VAL A N 1
ATOM 529 C CA . VAL A 1 69 ? 10.044 -21.338 -38.783 1.00 45.56 69 VAL A CA 1
ATOM 530 C C . VAL A 1 69 ? 10.557 -20.216 -37.888 1.00 45.56 69 VAL A C 1
ATOM 532 O O . VAL A 1 69 ? 11.744 -20.146 -37.598 1.00 45.56 69 VAL A O 1
ATOM 535 N N . GLU A 1 70 ? 9.629 -19.361 -37.463 1.00 44.62 70 GLU A N 1
ATOM 536 C CA . GLU A 1 70 ? 9.786 -18.354 -36.407 1.00 44.62 70 GLU A CA 1
ATOM 537 C C . GLU A 1 70 ? 10.450 -17.024 -36.807 1.00 44.62 70 GLU A C 1
ATOM 539 O O . GLU A 1 70 ? 11.659 -16.801 -36.783 1.00 44.62 70 GLU A O 1
ATOM 544 N N . GLU A 1 71 ? 9.579 -16.087 -37.155 1.00 46.47 71 GLU A N 1
ATOM 545 C CA . GLU A 1 71 ? 9.854 -14.682 -37.390 1.00 46.47 71 GLU A CA 1
ATOM 546 C C . GLU A 1 71 ? 10.620 -14.057 -36.197 1.00 46.47 71 GLU A C 1
ATOM 548 O O . GLU A 1 71 ? 10.066 -13.807 -35.128 1.00 46.47 71 GLU A O 1
ATOM 553 N N . THR A 1 72 ? 11.907 -13.760 -36.439 1.00 45.50 72 THR A N 1
ATOM 554 C CA . THR A 1 72 ? 12.768 -12.691 -35.864 1.00 45.50 72 THR A CA 1
ATOM 555 C C . THR A 1 72 ? 13.766 -12.943 -34.726 1.00 45.50 72 THR A C 1
ATOM 557 O O . THR A 1 72 ? 14.353 -11.973 -34.245 1.00 45.50 72 THR A O 1
ATOM 560 N N . CYS A 1 73 ? 14.115 -14.169 -34.333 1.00 48.31 73 CYS A N 1
ATOM 561 C CA . CYS A 1 73 ? 15.209 -14.356 -33.361 1.00 48.31 73 CYS A CA 1
ATOM 562 C C . CYS A 1 73 ? 16.136 -15.520 -33.734 1.00 48.31 73 CYS A C 1
ATOM 564 O O . CYS A 1 73 ? 15.721 -16.671 -33.701 1.00 48.31 73 CYS A O 1
ATOM 566 N N . GLY A 1 74 ? 17.401 -15.215 -34.062 1.00 54.25 74 GLY A N 1
ATOM 567 C CA . GLY A 1 74 ? 18.451 -16.217 -34.284 1.00 54.25 74 GLY A CA 1
ATOM 568 C C . GLY A 1 74 ? 18.648 -17.150 -33.082 1.00 54.25 74 GLY A C 1
ATOM 569 O O . GLY A 1 74 ? 18.120 -16.899 -31.994 1.00 54.25 74 GLY A O 1
ATOM 570 N N . ALA A 1 75 ? 19.397 -18.239 -33.283 1.00 58.97 75 ALA A N 1
ATOM 571 C CA . ALA A 1 75 ? 19.588 -19.271 -32.264 1.00 58.97 75 ALA A CA 1
ATOM 572 C C . ALA A 1 75 ? 20.087 -18.658 -30.941 1.00 58.97 75 ALA A C 1
ATOM 574 O O . ALA A 1 75 ? 21.064 -17.913 -30.915 1.00 58.97 75 ALA A O 1
ATOM 575 N N . LEU A 1 76 ? 19.380 -18.930 -29.842 1.00 61.59 76 LEU A N 1
ATOM 576 C CA . LEU A 1 76 ? 19.707 -18.400 -28.518 1.00 61.59 76 LEU A CA 1
ATOM 577 C C . LEU A 1 76 ? 21.037 -19.011 -28.043 1.00 61.59 76 LEU A C 1
ATOM 579 O O . LEU A 1 76 ? 21.090 -20.214 -27.797 1.00 61.59 76 LEU A O 1
ATOM 583 N N . VAL A 1 77 ? 22.100 -18.202 -27.952 1.00 68.62 77 VAL A N 1
ATOM 584 C CA . VAL A 1 77 ? 23.445 -18.660 -27.530 1.00 68.62 77 VAL A CA 1
ATOM 585 C C . VAL A 1 77 ? 23.544 -18.643 -26.019 1.00 68.62 77 VAL A C 1
ATOM 587 O O . VAL A 1 77 ? 23.977 -19.616 -25.410 1.00 68.62 77 VAL A O 1
ATOM 590 N N . ASP A 1 78 ? 23.101 -17.537 -25.428 1.00 65.06 78 ASP A N 1
ATOM 591 C CA . ASP A 1 78 ? 23.039 -17.351 -23.991 1.00 65.06 78 ASP A CA 1
ATOM 592 C C . ASP A 1 78 ? 21.657 -16.781 -23.645 1.00 65.06 78 ASP A C 1
ATOM 594 O O . ASP A 1 78 ? 21.311 -15.685 -24.109 1.00 65.06 78 ASP A O 1
ATOM 598 N N . PRO A 1 79 ? 20.831 -17.503 -22.862 1.00 60.47 79 PRO A N 1
ATOM 599 C CA . PRO A 1 79 ? 19.547 -16.983 -22.408 1.00 60.47 79 PRO A CA 1
ATOM 600 C C . PRO A 1 79 ? 19.681 -15.710 -21.556 1.00 60.47 79 PRO A C 1
ATOM 602 O O . PRO A 1 79 ? 18.671 -15.039 -21.338 1.00 60.47 79 PRO A O 1
ATOM 605 N N . GLY A 1 80 ? 20.890 -15.367 -21.090 1.00 63.91 80 GLY A N 1
ATOM 606 C CA . GLY A 1 80 ? 21.089 -14.361 -20.060 1.00 63.91 80 GLY A CA 1
ATOM 607 C C . GLY A 1 80 ? 20.446 -14.806 -18.744 1.00 63.91 80 GLY A C 1
ATOM 608 O O . GLY A 1 80 ? 19.996 -15.945 -18.580 1.00 63.91 80 GLY A O 1
ATOM 609 N N . SER A 1 81 ? 20.367 -13.895 -17.779 1.00 60.03 81 SER A N 1
ATOM 610 C CA . SER A 1 81 ? 19.565 -14.128 -16.576 1.00 60.03 81 SER A CA 1
ATOM 611 C C . SER A 1 81 ? 18.090 -14.207 -16.985 1.00 60.03 81 SER A C 1
ATOM 613 O O . SER A 1 81 ? 17.604 -13.256 -17.601 1.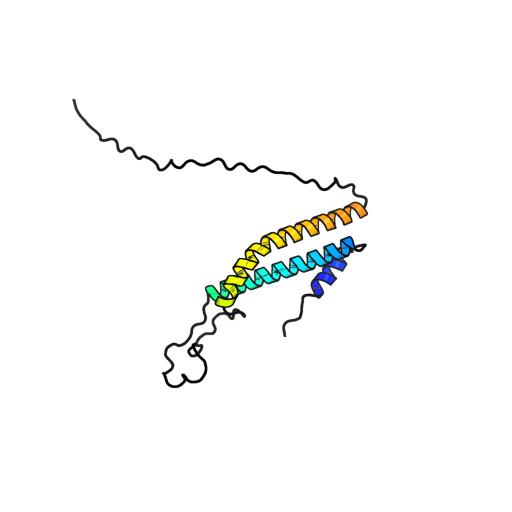00 60.03 81 SER A O 1
ATOM 615 N N . PRO A 1 82 ? 17.343 -15.279 -16.653 1.00 60.06 82 PRO A N 1
ATOM 616 C CA . PRO A 1 82 ? 15.952 -15.395 -17.059 1.00 60.06 82 PRO A CA 1
ATOM 617 C C . PRO A 1 82 ? 15.116 -14.364 -16.298 1.00 60.06 82 PRO A C 1
ATOM 619 O O . PRO A 1 82 ? 14.622 -14.629 -15.203 1.00 60.06 82 PRO A O 1
ATOM 622 N N . ALA A 1 83 ? 14.934 -13.179 -16.879 1.00 60.97 83 ALA A N 1
ATOM 623 C CA . ALA A 1 83 ? 13.788 -12.355 -16.550 1.00 60.97 83 ALA A CA 1
ATOM 624 C C . ALA A 1 83 ? 12.561 -13.135 -17.061 1.00 60.97 83 ALA A C 1
ATOM 626 O O . ALA A 1 83 ? 12.449 -13.365 -18.266 1.00 60.97 83 ALA A O 1
ATOM 627 N N . PRO A 1 84 ? 11.652 -13.605 -16.187 1.00 62.09 84 PRO A N 1
ATOM 628 C CA . PRO A 1 84 ? 10.515 -14.435 -16.597 1.00 62.09 84 PRO A CA 1
ATOM 629 C C . PRO A 1 84 ? 9.518 -13.683 -17.497 1.00 62.09 84 PRO A C 1
ATOM 631 O O . PRO A 1 84 ? 8.584 -14.293 -18.012 1.00 62.09 84 PRO A O 1
ATOM 634 N N . MET A 1 85 ? 9.717 -12.376 -17.706 1.00 64.00 85 MET A N 1
ATOM 635 C CA . MET A 1 85 ? 9.004 -11.543 -18.668 1.00 64.00 85 MET A CA 1
ATOM 636 C C . MET A 1 85 ? 9.980 -10.853 -19.627 1.00 64.00 85 MET A C 1
ATOM 638 O O . MET A 1 85 ? 11.056 -10.403 -19.237 1.00 64.00 85 MET A O 1
ATOM 642 N N . GLN A 1 86 ? 9.582 -10.735 -20.897 1.00 64.19 86 GLN A N 1
ATOM 643 C CA . GLN A 1 86 ? 10.367 -10.052 -21.924 1.00 64.19 86 GLN A CA 1
ATOM 644 C C . GLN A 1 86 ? 10.473 -8.557 -21.592 1.00 64.19 86 GLN A C 1
ATOM 646 O O . GLN A 1 86 ? 9.446 -7.895 -21.451 1.00 64.19 86 GLN A O 1
ATOM 651 N N . CYS A 1 87 ? 11.692 -8.011 -21.530 1.00 64.69 87 CYS A N 1
ATOM 652 C CA . CYS A 1 87 ? 11.984 -6.626 -21.122 1.00 64.69 87 CYS A CA 1
ATOM 653 C C . CYS A 1 87 ? 11.045 -5.562 -21.747 1.00 64.69 87 CYS A C 1
ATOM 655 O O . CYS A 1 87 ? 10.514 -4.708 -21.036 1.00 64.69 87 CYS A O 1
ATOM 657 N N . GLY A 1 88 ? 10.734 -5.676 -23.046 1.00 66.56 88 GLY A N 1
ATOM 658 C CA . GLY A 1 88 ? 9.831 -4.753 -23.753 1.00 66.56 88 GLY A CA 1
ATOM 659 C C . GLY A 1 88 ? 8.386 -4.722 -23.229 1.00 66.56 88 GLY A C 1
ATOM 660 O O . GLY A 1 88 ? 7.744 -3.677 -23.263 1.00 66.56 88 GLY A O 1
ATOM 661 N N . SER A 1 89 ? 7.879 -5.835 -22.688 1.00 66.38 89 SER A N 1
ATOM 662 C CA . SER A 1 89 ? 6.539 -5.909 -22.073 1.00 66.38 89 SER A CA 1
ATOM 663 C C . SER A 1 89 ? 6.482 -5.301 -20.668 1.00 66.38 89 SER A C 1
ATOM 665 O O . SER A 1 89 ? 5.407 -4.962 -20.176 1.00 66.38 89 SER A O 1
ATOM 667 N N . VAL A 1 90 ? 7.640 -5.131 -20.026 1.00 68.19 90 VAL A N 1
ATOM 668 C CA . VAL A 1 90 ? 7.739 -4.753 -18.615 1.00 68.19 90 VAL A CA 1
ATOM 669 C C . VAL A 1 90 ? 7.911 -3.238 -18.437 1.00 68.19 90 VAL A C 1
ATOM 671 O O . VAL A 1 90 ? 7.440 -2.694 -17.443 1.00 68.19 90 VAL A O 1
ATOM 674 N N . GLN A 1 91 ? 8.473 -2.521 -19.415 1.00 70.38 91 GLN A N 1
ATOM 675 C CA . GLN A 1 91 ? 8.671 -1.064 -19.334 1.00 70.38 91 GLN A CA 1
ATOM 676 C C . GLN A 1 91 ? 7.371 -0.260 -19.087 1.00 70.38 91 GLN A C 1
ATOM 678 O O . GLN A 1 91 ? 7.359 0.578 -18.179 1.00 70.38 91 GLN A O 1
ATOM 683 N N . PRO A 1 92 ? 6.255 -0.487 -19.817 1.00 70.94 92 PRO A N 1
ATOM 684 C CA . PRO A 1 92 ? 4.998 0.217 -19.545 1.00 70.94 92 PRO A CA 1
ATOM 685 C C . PRO A 1 92 ? 4.387 -0.196 -18.203 1.00 70.94 92 PRO A C 1
ATOM 687 O O . PRO A 1 92 ? 3.770 0.619 -17.522 1.00 70.94 92 PRO A O 1
ATOM 690 N N . LEU A 1 93 ? 4.578 -1.459 -17.805 1.00 67.75 93 LEU A N 1
ATOM 691 C CA . LEU A 1 93 ? 4.103 -1.966 -16.523 1.00 67.75 93 LEU A CA 1
ATOM 692 C C . LEU A 1 93 ? 4.842 -1.284 -15.372 1.00 67.75 93 LEU A C 1
ATOM 694 O O . LEU A 1 93 ? 4.189 -0.772 -14.473 1.00 67.75 93 LEU A O 1
ATOM 698 N N . VAL A 1 94 ? 6.173 -1.212 -15.405 1.00 71.31 94 VAL A N 1
ATOM 699 C CA . VAL A 1 94 ? 6.980 -0.603 -14.336 1.00 71.31 94 VAL A CA 1
ATOM 700 C C . VAL A 1 94 ? 6.682 0.884 -14.180 1.00 71.31 94 VAL A C 1
ATOM 702 O O . VAL A 1 94 ? 6.499 1.335 -13.054 1.00 71.31 94 VAL A O 1
ATOM 705 N N . SER A 1 95 ? 6.545 1.641 -15.273 1.00 74.06 95 SER A N 1
ATOM 706 C CA . SER A 1 95 ? 6.236 3.078 -15.185 1.00 74.06 95 SER A CA 1
ATOM 707 C C . SER A 1 95 ? 4.844 3.357 -14.595 1.00 74.06 95 SER A C 1
ATOM 709 O O . SER A 1 95 ? 4.677 4.286 -13.799 1.00 74.06 95 SER A O 1
ATOM 711 N N . LEU A 1 96 ? 3.846 2.526 -14.918 1.00 70.31 96 LEU A N 1
ATOM 712 C CA . LEU A 1 96 ? 2.536 2.546 -14.264 1.00 70.31 96 LEU A CA 1
ATOM 713 C C . LEU A 1 96 ? 2.651 2.116 -12.795 1.00 70.31 96 LEU A C 1
ATOM 715 O O . LEU A 1 96 ? 2.142 2.805 -11.909 1.00 70.31 96 LEU A O 1
ATOM 719 N N . TYR A 1 97 ? 3.345 1.014 -12.511 1.00 70.25 97 TYR A N 1
ATOM 720 C CA . TYR A 1 97 ? 3.455 0.458 -11.165 1.00 70.25 97 TYR A CA 1
ATOM 721 C C . TYR A 1 97 ? 4.204 1.375 -10.202 1.00 70.25 97 TYR A C 1
ATOM 723 O O . TYR A 1 97 ? 3.724 1.538 -9.088 1.00 70.25 97 TYR A O 1
ATOM 731 N N . GLN A 1 98 ? 5.288 2.041 -10.608 1.00 71.94 98 GLN A N 1
ATOM 732 C CA . GLN A 1 98 ? 6.021 2.985 -9.754 1.00 71.94 98 GLN A CA 1
ATOM 733 C C . GLN A 1 98 ? 5.129 4.145 -9.277 1.00 71.94 98 GLN A C 1
ATOM 735 O O . GLN A 1 98 ? 5.184 4.537 -8.112 1.00 71.94 98 GLN A O 1
ATOM 740 N N . ARG A 1 99 ? 4.228 4.652 -10.134 1.00 71.69 99 ARG A N 1
ATOM 741 C CA . ARG A 1 99 ? 3.249 5.683 -9.738 1.00 71.69 99 ARG A CA 1
ATOM 742 C C . ARG A 1 99 ? 2.195 5.153 -8.770 1.00 71.69 99 ARG A C 1
ATOM 744 O O . ARG A 1 99 ? 1.780 5.874 -7.869 1.00 71.69 99 ARG A O 1
ATOM 751 N N . TYR A 1 100 ? 1.750 3.911 -8.945 1.00 74.62 100 TYR A N 1
ATOM 752 C CA . TYR A 1 100 ? 0.784 3.305 -8.029 1.00 74.62 100 TYR A CA 1
ATOM 753 C C . TYR A 1 100 ? 1.425 2.796 -6.738 1.00 74.62 100 TYR A C 1
ATOM 755 O O . TYR A 1 100 ? 0.723 2.716 -5.738 1.00 74.62 100 TYR A O 1
ATOM 763 N N . MET A 1 101 ? 2.724 2.493 -6.715 1.00 83.06 101 MET A N 1
ATOM 764 C CA . MET A 1 101 ? 3.433 2.054 -5.512 1.00 83.06 101 MET A CA 1
ATOM 765 C C . MET A 1 101 ? 3.345 3.100 -4.413 1.00 83.06 101 MET A C 1
ATOM 767 O O . MET A 1 101 ? 2.894 2.774 -3.323 1.00 83.06 101 MET A O 1
ATOM 771 N N . THR A 1 102 ? 3.658 4.360 -4.719 1.00 87.19 102 THR A N 1
ATOM 772 C CA . THR A 1 102 ? 3.568 5.450 -3.736 1.00 87.19 102 THR A CA 1
ATOM 773 C C . THR A 1 102 ? 2.140 5.622 -3.211 1.00 87.19 102 THR A C 1
ATOM 775 O O . THR A 1 102 ? 1.930 5.765 -2.007 1.00 87.19 102 THR A O 1
ATOM 778 N N . ALA A 1 103 ? 1.133 5.536 -4.084 1.00 88.88 103 ALA A N 1
ATOM 779 C CA . ALA A 1 103 ? -0.270 5.594 -3.681 1.00 88.88 103 ALA A CA 1
ATOM 780 C C . ALA A 1 103 ? -0.681 4.389 -2.810 1.00 88.88 103 ALA A C 1
ATOM 782 O O . ALA A 1 103 ? -1.372 4.556 -1.806 1.00 88.88 103 ALA A O 1
ATOM 783 N N . ILE A 1 104 ? -0.243 3.179 -3.166 1.00 90.19 104 ILE A N 1
ATOM 784 C CA . ILE A 1 104 ? -0.522 1.942 -2.426 1.00 90.19 104 ILE A CA 1
ATOM 785 C C . ILE A 1 104 ? 0.191 1.951 -1.069 1.00 90.19 104 ILE A C 1
ATOM 787 O O . ILE A 1 104 ? -0.401 1.514 -0.087 1.00 90.19 104 ILE A O 1
ATOM 791 N N . GLU A 1 105 ? 1.418 2.465 -0.986 1.00 92.00 105 GLU A N 1
ATOM 792 C CA . GLU A 1 105 ? 2.146 2.660 0.273 1.00 92.00 105 GLU A CA 1
ATOM 793 C C . GLU A 1 105 ? 1.401 3.625 1.186 1.00 92.00 105 GLU A C 1
ATOM 795 O O . GLU A 1 105 ? 1.143 3.309 2.345 1.00 92.00 105 GLU A O 1
ATOM 800 N N . GLN A 1 106 ? 0.964 4.771 0.663 1.00 93.31 106 GLN A N 1
ATOM 801 C CA . GLN A 1 106 ? 0.163 5.713 1.442 1.00 93.31 106 GLN A CA 1
ATOM 802 C C . GLN A 1 106 ? -1.142 5.077 1.938 1.00 93.31 106 GLN A C 1
ATOM 804 O O . GLN A 1 106 ? -1.509 5.259 3.098 1.00 93.31 106 GLN A O 1
ATOM 809 N N . GLN A 1 107 ? -1.837 4.311 1.092 1.00 93.06 107 GLN A N 1
ATOM 810 C CA . GLN A 1 107 ? -3.043 3.575 1.487 1.00 93.06 107 GLN A CA 1
ATOM 811 C C . GLN A 1 107 ? -2.747 2.514 2.556 1.00 93.06 107 GLN A C 1
ATOM 813 O O . GLN A 1 107 ? -3.505 2.400 3.518 1.00 93.06 107 GLN A O 1
ATOM 818 N N . LEU A 1 108 ? -1.626 1.795 2.440 1.00 94.81 108 LEU A N 1
ATOM 819 C CA . LEU A 1 108 ? -1.164 0.829 3.435 1.00 94.81 108 LEU A CA 1
ATOM 820 C C . LEU A 1 108 ? -0.938 1.493 4.796 1.00 94.81 108 LEU A C 1
ATOM 822 O O . LEU A 1 108 ? -1.466 1.012 5.797 1.00 94.81 108 LEU A O 1
ATOM 826 N N . TYR A 1 109 ? -0.184 2.594 4.842 1.00 95.25 109 TYR A N 1
ATOM 827 C CA . TYR A 1 109 ? 0.097 3.298 6.094 1.00 95.25 109 TYR A CA 1
ATOM 828 C C . TYR A 1 109 ? -1.170 3.878 6.720 1.00 95.25 109 TYR A C 1
ATOM 830 O O . TYR A 1 109 ? -1.372 3.733 7.922 1.00 95.25 109 TYR A O 1
ATOM 838 N N . ARG A 1 110 ? -2.071 4.452 5.914 1.00 94.81 110 ARG A N 1
ATOM 839 C CA . ARG A 1 110 ? -3.383 4.911 6.398 1.00 94.81 110 ARG A CA 1
ATOM 840 C C . ARG A 1 110 ? -4.174 3.763 7.022 1.00 94.81 110 ARG A C 1
ATOM 842 O O . ARG A 1 110 ? -4.615 3.885 8.158 1.00 94.81 110 ARG A O 1
ATOM 849 N N . ALA A 1 111 ? -4.294 2.630 6.330 1.00 95.38 111 ALA A N 1
ATOM 850 C CA . ALA A 1 111 ? -5.018 1.471 6.848 1.00 95.38 111 ALA A CA 1
ATOM 851 C C . ALA A 1 111 ? -4.384 0.907 8.134 1.00 95.38 111 ALA A C 1
ATOM 853 O O . ALA A 1 111 ? -5.103 0.523 9.056 1.00 95.38 111 ALA A O 1
ATOM 854 N N . LEU A 1 112 ? -3.048 0.889 8.225 1.00 95.69 112 LEU A N 1
ATOM 855 C CA . LEU A 1 112 ? -2.324 0.481 9.432 1.00 95.69 112 LEU A CA 1
ATOM 856 C C . LEU A 1 112 ? -2.611 1.408 10.617 1.00 95.69 112 LEU A C 1
ATOM 858 O O . LEU A 1 112 ? -2.901 0.909 11.705 1.00 95.69 112 LEU A O 1
ATOM 862 N N . HIS A 1 113 ? -2.556 2.725 10.410 1.00 95.38 113 HIS A N 1
ATOM 863 C CA . HIS A 1 113 ? -2.825 3.707 11.460 1.00 95.38 113 HIS A CA 1
ATOM 864 C C . HIS A 1 113 ? -4.275 3.635 11.944 1.00 95.38 113 HIS A C 1
ATOM 866 O O . HIS A 1 113 ? -4.509 3.633 13.150 1.00 95.38 113 HIS A O 1
ATOM 872 N N . GLU A 1 114 ? -5.244 3.506 11.034 1.00 94.69 114 GLU A N 1
ATOM 873 C CA . GLU A 1 114 ? -6.656 3.369 11.409 1.00 94.69 114 GLU A CA 1
ATOM 874 C C . GLU A 1 114 ? -6.920 2.073 12.183 1.00 94.69 114 GLU A C 1
ATOM 876 O O . GLU A 1 114 ? -7.621 2.079 13.197 1.00 94.69 114 GLU A O 1
ATOM 881 N N . LEU A 1 115 ? -6.309 0.957 11.771 1.00 95.69 115 LEU A N 1
ATOM 882 C CA . LEU A 1 115 ? -6.433 -0.303 12.502 1.00 95.69 115 LEU A CA 1
ATOM 883 C C . LEU A 1 115 ? -5.829 -0.196 13.907 1.00 95.69 115 LEU A C 1
ATOM 885 O O . LEU A 1 115 ? -6.449 -0.630 14.877 1.00 95.69 115 LEU A O 1
ATOM 889 N N . GLU A 1 116 ? -4.630 0.378 14.031 1.00 95.12 116 GLU A N 1
ATOM 890 C CA . GLU A 1 116 ? -3.994 0.594 15.332 1.00 95.12 116 GLU A CA 1
ATOM 891 C C . GLU A 1 116 ? -4.857 1.490 16.225 1.00 95.12 116 GLU A C 1
ATOM 893 O O . GLU A 1 116 ? -5.066 1.179 17.400 1.00 95.12 116 GLU A O 1
ATOM 898 N N . ARG A 1 117 ? -5.417 2.561 15.656 1.00 94.94 117 ARG A N 1
ATOM 899 C CA . ARG A 1 117 ? -6.310 3.492 16.343 1.00 94.94 117 ARG A CA 1
ATOM 900 C C . ARG A 1 117 ? -7.523 2.772 16.928 1.00 94.94 117 ARG A C 1
ATOM 902 O O . ARG A 1 117 ? -7.786 2.901 18.123 1.00 94.94 117 ARG A O 1
ATOM 909 N N . LEU A 1 118 ? -8.225 1.970 16.126 1.00 94.75 118 LEU A N 1
ATOM 910 C CA . LEU A 1 118 ? -9.382 1.190 16.583 1.00 94.75 118 LEU A CA 1
ATOM 911 C C . LEU A 1 118 ? -9.002 0.175 17.670 1.00 94.75 118 LEU A C 1
ATOM 913 O O . LEU A 1 118 ? -9.696 0.045 18.681 1.00 94.75 118 LEU A O 1
ATOM 917 N N . GLN A 1 119 ? -7.866 -0.504 17.506 1.00 95.12 119 GLN A N 1
ATOM 918 C CA . GLN A 1 119 ? -7.360 -1.465 18.486 1.00 95.12 119 GLN A CA 1
ATOM 919 C C . GLN A 1 119 ? -7.015 -0.810 19.827 1.00 95.12 119 GLN A C 1
ATOM 921 O O . GLN A 1 119 ? -7.333 -1.364 20.880 1.00 95.12 119 GLN A O 1
ATOM 926 N N . ARG A 1 120 ? -6.400 0.374 19.808 1.00 95.25 120 ARG A N 1
ATOM 927 C CA . ARG A 1 120 ? -6.054 1.151 21.007 1.00 95.25 120 ARG A CA 1
ATOM 928 C C . ARG A 1 120 ? -7.290 1.721 21.697 1.00 95.25 120 ARG A C 1
ATOM 930 O O . ARG A 1 120 ? -7.434 1.540 22.904 1.00 95.25 120 ARG A O 1
ATOM 937 N N . MET A 1 121 ? -8.237 2.280 20.939 1.00 93.94 121 MET A N 1
ATOM 938 C CA . MET A 1 121 ? -9.526 2.730 21.484 1.00 93.94 121 MET A CA 1
ATOM 939 C C . MET A 1 121 ? -10.274 1.594 22.185 1.00 93.94 121 MET A C 1
ATOM 941 O O . MET A 1 121 ? -10.813 1.779 23.273 1.00 93.94 121 MET A O 1
ATOM 945 N N . ARG A 1 122 ? -10.254 0.386 21.612 1.00 92.81 122 ARG A N 1
ATOM 946 C CA . ARG A 1 122 ? -10.868 -0.795 22.235 1.00 92.81 122 ARG A CA 1
ATOM 947 C C . ARG A 1 122 ? -10.173 -1.229 23.522 1.00 92.81 122 ARG A C 1
ATOM 949 O O . ARG A 1 122 ? -10.830 -1.741 24.421 1.00 92.81 122 ARG A O 1
ATOM 956 N N . ARG A 1 123 ? -8.861 -1.017 23.632 1.00 93.69 123 ARG A N 1
ATOM 957 C CA . ARG A 1 123 ? -8.095 -1.257 24.867 1.00 93.69 123 ARG A CA 1
ATOM 958 C C . ARG A 1 123 ? -8.345 -0.192 25.944 1.00 93.69 123 ARG A C 1
ATOM 960 O O . ARG A 1 123 ? -7.744 -0.277 27.008 1.00 93.69 123 ARG A O 1
ATOM 967 N N . GLY A 1 124 ? -9.230 0.776 25.691 1.00 93.44 124 GLY A N 1
ATOM 968 C CA . GLY A 1 124 ? -9.587 1.838 26.632 1.00 93.44 124 GLY A CA 1
ATOM 969 C C . GLY A 1 124 ? -8.692 3.071 26.539 1.0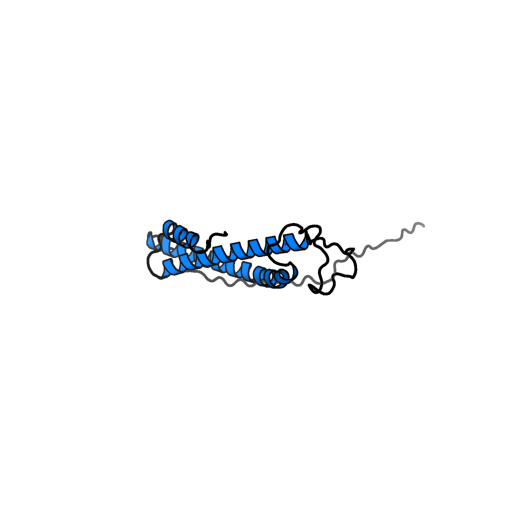0 93.44 124 GLY A C 1
ATOM 970 O O . GLY A 1 124 ? -8.798 3.964 27.375 1.00 93.44 124 GLY A O 1
ATOM 971 N N . GLU A 1 125 ? -7.814 3.144 25.539 1.00 94.81 125 GLU A N 1
ATOM 972 C CA . GLU A 1 125 ? -6.973 4.315 25.342 1.00 94.81 125 GLU A CA 1
ATOM 973 C C . GLU A 1 125 ? -7.764 5.455 24.690 1.00 94.81 125 GLU A C 1
ATOM 975 O O . GLU A 1 125 ? -8.436 5.272 23.671 1.00 94.81 125 GLU A O 1
ATOM 980 N N . HIS A 1 126 ? -7.669 6.655 25.262 1.00 90.62 126 HIS A N 1
ATOM 981 C CA . HIS A 1 126 ? -8.298 7.837 24.689 1.00 90.62 126 HIS A CA 1
ATOM 982 C C . HIS A 1 126 ? -7.408 8.431 23.593 1.00 90.62 126 HIS A C 1
ATOM 984 O O . HIS A 1 126 ? -6.345 8.980 23.879 1.00 90.62 126 HIS A O 1
ATOM 990 N N . LEU A 1 127 ? -7.846 8.323 22.336 1.00 90.50 127 LEU A N 1
ATOM 991 C CA . LEU A 1 127 ? -7.122 8.866 21.187 1.00 90.50 127 LEU A CA 1
ATOM 992 C C . LEU A 1 127 ? -7.785 10.147 20.656 1.00 90.50 127 LEU A C 1
ATOM 994 O O . LEU A 1 127 ? -8.998 10.138 20.412 1.00 90.50 127 LEU A O 1
ATOM 998 N N . PRO A 1 128 ? -7.007 11.218 20.398 1.00 88.25 128 PRO A N 1
ATOM 999 C CA . PRO A 1 128 ? -7.531 12.467 19.848 1.00 88.25 128 PRO A CA 1
ATOM 1000 C C . PRO A 1 128 ? -8.074 12.232 18.442 1.00 88.25 128 PRO A C 1
ATOM 1002 O O . PRO A 1 128 ? -7.490 11.447 17.690 1.00 88.25 128 PRO A O 1
ATOM 1005 N N . ALA A 1 129 ? -9.189 12.880 18.092 1.00 85.81 129 ALA A N 1
ATOM 1006 C CA . ALA A 1 129 ? -9.855 12.719 16.796 1.00 85.81 129 ALA A CA 1
ATOM 1007 C C . ALA A 1 129 ? -8.877 12.896 15.610 1.00 85.81 129 ALA A C 1
ATOM 1009 O O . ALA A 1 129 ? -7.922 13.665 15.733 1.00 85.81 129 ALA A O 1
ATOM 1010 N N . PRO A 1 130 ? -9.087 12.199 14.473 1.00 86.50 130 PRO A N 1
ATOM 1011 C CA . PRO A 1 130 ? -8.244 12.366 13.290 1.00 86.50 130 PRO A CA 1
ATOM 1012 C C . PRO A 1 130 ? -8.172 13.841 12.878 1.00 86.50 130 PRO A C 1
ATOM 1014 O O . PRO A 1 130 ? -9.205 14.472 12.656 1.00 86.50 130 PRO A O 1
ATOM 1017 N N . ALA A 1 131 ? -6.960 14.389 12.798 1.00 85.88 131 ALA A N 1
ATOM 1018 C CA . ALA A 1 131 ? -6.731 15.776 12.414 1.00 85.88 131 ALA A CA 1
ATOM 1019 C C . ALA A 1 131 ? -6.349 15.857 10.930 1.00 85.88 131 ALA A C 1
ATOM 1021 O O . ALA A 1 131 ? -5.420 15.180 10.488 1.00 85.88 131 ALA A O 1
ATOM 1022 N N . ALA A 1 132 ? -7.052 16.699 10.174 1.00 84.25 132 ALA A N 1
ATOM 1023 C CA . ALA A 1 132 ? -6.654 17.105 8.831 1.00 84.25 132 ALA A CA 1
ATOM 1024 C C . ALA A 1 132 ? -5.931 18.454 8.935 1.00 84.25 132 ALA A C 1
ATOM 1026 O O . ALA A 1 132 ? -6.493 19.410 9.468 1.00 84.25 132 ALA A O 1
ATOM 1027 N N . VAL A 1 133 ? -4.676 18.509 8.486 1.00 87.50 133 VAL A N 1
ATOM 1028 C CA . VAL A 1 133 ? -3.848 19.722 8.511 1.00 87.50 133 VAL A CA 1
ATOM 1029 C C . VAL A 1 133 ? -3.576 20.143 7.073 1.00 87.50 133 VAL A C 1
ATOM 1031 O O . VAL A 1 133 ? -2.910 19.412 6.338 1.00 87.50 133 VAL A O 1
ATOM 1034 N N . ASP A 1 134 ? -4.074 21.315 6.685 1.00 87.69 134 ASP A N 1
ATOM 1035 C CA . ASP A 1 134 ? -3.792 21.911 5.381 1.00 87.69 134 ASP A CA 1
ATOM 1036 C C . ASP A 1 134 ? -2.450 22.649 5.433 1.00 87.69 134 ASP A C 1
ATOM 1038 O O . ASP A 1 134 ? -2.264 23.583 6.213 1.00 87.69 134 ASP A O 1
ATOM 1042 N N . VAL A 1 135 ? -1.496 22.214 4.607 1.00 89.19 135 VAL A N 1
ATOM 1043 C CA . VAL A 1 135 ? -0.156 22.810 4.525 1.00 89.19 135 VAL A CA 1
ATOM 1044 C C . VAL A 1 135 ? -0.017 23.546 3.197 1.00 89.19 135 VAL A C 1
ATOM 1046 O O . VAL A 1 135 ? 0.004 22.929 2.133 1.00 89.19 135 VAL A O 1
ATOM 1049 N N . THR A 1 136 ? 0.101 24.871 3.250 1.00 91.12 136 THR A N 1
ATOM 1050 C CA . THR A 1 136 ? 0.376 25.710 2.077 1.00 91.12 136 THR A CA 1
ATOM 1051 C C . THR A 1 136 ? 1.878 25.752 1.808 1.00 91.12 136 THR A C 1
ATOM 1053 O O . THR A 1 136 ? 2.637 26.322 2.591 1.00 91.12 136 THR A O 1
ATOM 1056 N N . VAL A 1 137 ? 2.320 25.152 0.701 1.00 87.31 137 VAL A N 1
ATOM 1057 C CA . VAL A 1 137 ? 3.726 25.186 0.273 1.00 87.31 137 VAL A CA 1
ATOM 1058 C C . VAL A 1 137 ? 3.908 26.315 -0.739 1.00 87.31 137 VAL A C 1
ATOM 1060 O O . VAL A 1 137 ? 3.402 26.234 -1.856 1.00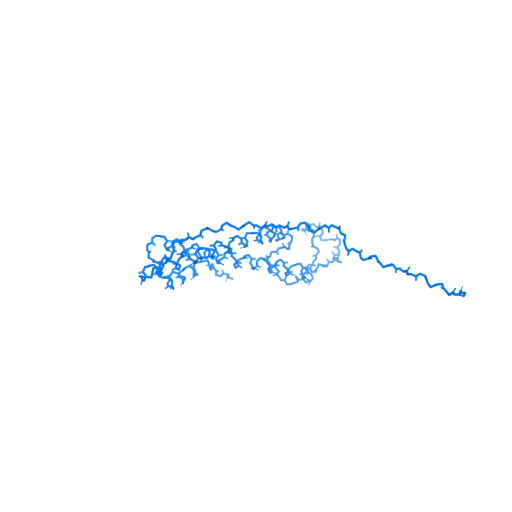 87.31 137 VAL A O 1
ATOM 1063 N N . HIS A 1 138 ? 4.632 27.365 -0.354 1.00 87.12 138 HIS A N 1
ATOM 1064 C CA . HIS A 1 138 ? 5.063 28.423 -1.267 1.00 87.12 138 HIS A CA 1
ATOM 1065 C C . HIS A 1 138 ? 6.461 28.085 -1.793 1.00 87.12 138 HIS A C 1
ATOM 1067 O O . HIS A 1 138 ? 7.404 27.960 -1.015 1.00 87.12 138 HIS A O 1
ATOM 1073 N N . ALA A 1 139 ? 6.590 27.902 -3.108 1.00 81.06 139 ALA A N 1
ATOM 1074 C CA . ALA A 1 139 ? 7.892 27.862 -3.760 1.00 81.06 139 ALA A CA 1
ATOM 1075 C C . ALA A 1 139 ? 8.289 29.305 -4.088 1.00 81.06 139 ALA A C 1
ATOM 1077 O O . ALA A 1 139 ? 7.665 29.931 -4.945 1.00 81.06 139 ALA A O 1
ATOM 1078 N N . GLU A 1 140 ? 9.293 29.836 -3.393 1.00 73.62 140 GLU A N 1
ATOM 1079 C CA . GLU A 1 140 ? 9.903 31.106 -3.785 1.00 73.62 140 GLU A CA 1
ATOM 1080 C C . GLU A 1 140 ? 10.507 30.940 -5.189 1.00 73.62 140 GLU A C 1
ATOM 1082 O O . GLU A 1 140 ? 11.246 29.975 -5.425 1.00 73.62 140 GLU A O 1
ATOM 1087 N N . PRO A 1 141 ? 10.201 31.827 -6.151 1.00 67.19 141 PRO A N 1
ATOM 1088 C CA . PRO A 1 141 ? 10.830 31.773 -7.454 1.00 67.19 141 PRO A CA 1
ATOM 1089 C C . PRO A 1 141 ? 12.307 32.125 -7.280 1.00 67.19 141 PRO A C 1
ATOM 1091 O O . PRO A 1 141 ? 12.670 33.284 -7.087 1.00 67.19 141 PRO A O 1
ATOM 1094 N N . HIS A 1 142 ? 13.181 31.122 -7.366 1.00 60.69 142 HIS A N 1
ATOM 1095 C CA . HIS A 1 142 ? 14.582 31.381 -7.663 1.00 60.69 142 HIS A CA 1
ATOM 1096 C C . HIS A 1 142 ? 14.637 32.040 -9.041 1.00 60.69 142 HIS A C 1
ATOM 1098 O O . HIS A 1 142 ? 14.426 31.387 -10.064 1.00 60.69 142 HIS A O 1
ATOM 1104 N N . GLY A 1 143 ? 14.851 33.357 -9.048 1.00 58.50 143 GLY A N 1
ATOM 1105 C CA . GLY A 1 143 ? 15.102 34.109 -10.266 1.00 58.50 143 GLY A CA 1
ATOM 1106 C C . GLY A 1 143 ? 16.302 33.513 -11.011 1.00 58.50 143 GLY A C 1
ATOM 1107 O O . GLY A 1 143 ? 17.250 33.052 -10.364 1.00 58.50 143 GLY A O 1
ATOM 1108 N N . PRO A 1 144 ? 16.277 33.478 -12.353 1.00 63.81 144 PRO A N 1
ATOM 1109 C CA . PRO A 1 144 ? 17.501 33.254 -13.101 1.00 63.81 144 PRO A CA 1
ATOM 1110 C C . PRO A 1 144 ? 18.426 34.425 -12.769 1.00 63.81 144 PRO A C 1
ATOM 1112 O O . PRO A 1 144 ? 17.961 35.557 -12.796 1.00 63.81 144 PRO A O 1
ATOM 1115 N N . ASP A 1 145 ? 19.659 34.131 -12.358 1.00 53.56 145 ASP A N 1
ATOM 1116 C CA . ASP A 1 145 ? 20.859 34.985 -12.444 1.00 53.56 145 ASP A CA 1
ATOM 1117 C C . ASP A 1 145 ? 21.720 34.841 -11.186 1.00 53.56 145 ASP A C 1
ATOM 1119 O O . ASP A 1 145 ? 21.706 35.650 -10.264 1.00 53.56 145 ASP A O 1
ATOM 1123 N N . SER A 1 146 ? 22.531 33.786 -11.167 1.00 53.22 146 SER A N 1
ATOM 1124 C CA . SER A 1 146 ? 23.824 33.848 -10.485 1.00 53.22 146 SER A CA 1
ATOM 1125 C C . SER A 1 146 ? 24.816 32.913 -11.175 1.00 53.22 146 SER A C 1
ATOM 1127 O O . SER A 1 146 ? 25.455 32.074 -10.541 1.00 53.22 146 SER A O 1
ATOM 1129 N N . PHE A 1 147 ? 24.939 33.040 -12.500 1.00 50.16 147 PHE A N 1
ATOM 1130 C CA . PHE A 1 147 ? 26.163 32.622 -13.178 1.00 50.16 147 PHE A CA 1
ATOM 1131 C C . PHE A 1 147 ? 27.195 33.731 -12.975 1.00 50.16 147 PHE A C 1
ATOM 1133 O O . PHE A 1 147 ? 26.960 34.882 -13.326 1.00 50.16 147 PHE A O 1
ATOM 1140 N N . GLY A 1 148 ? 28.297 33.376 -12.316 1.00 51.88 148 GLY A N 1
ATOM 1141 C CA . GLY A 1 148 ? 29.328 34.304 -11.877 1.00 51.88 148 GLY A CA 1
ATOM 1142 C C . GLY A 1 148 ? 29.937 35.100 -13.025 1.00 51.88 148 GLY A C 1
ATOM 1143 O O . GLY A 1 148 ? 30.526 34.541 -13.949 1.00 51.88 148 GLY A O 1
ATOM 1144 N N . GLU A 1 149 ? 29.855 36.418 -12.912 1.00 46.38 149 GLU A N 1
ATOM 1145 C CA . GLU A 1 149 ? 30.613 37.333 -13.748 1.00 46.38 149 GLU A CA 1
ATOM 1146 C C . GLU A 1 149 ? 32.041 37.432 -13.193 1.00 46.38 149 GLU A C 1
ATOM 1148 O O . GLU A 1 149 ? 32.341 38.165 -12.248 1.00 46.38 149 GLU A O 1
ATOM 1153 N N . SER A 1 150 ? 32.937 36.612 -13.750 1.00 49.66 150 SER A N 1
ATOM 1154 C CA . SER A 1 150 ? 34.379 36.725 -13.536 1.00 49.66 150 SER A CA 1
ATOM 1155 C C . SER A 1 150 ? 34.875 37.988 -14.239 1.00 49.66 150 SER A C 1
ATOM 1157 O O . SER A 1 150 ? 35.171 37.992 -15.433 1.00 49.66 150 SER A O 1
ATOM 1159 N N . SER A 1 151 ? 34.925 39.095 -13.500 1.00 49.94 151 SER A N 1
ATOM 1160 C CA . SER A 1 151 ? 35.509 40.337 -13.995 1.00 49.94 151 SER A CA 1
ATOM 1161 C C . SER A 1 151 ? 37.038 40.221 -13.974 1.00 49.94 151 SER A C 1
ATOM 1163 O O . SER A 1 151 ? 37.690 40.429 -12.948 1.00 49.94 151 SER A O 1
ATOM 1165 N N . ASN A 1 152 ? 37.619 39.854 -15.118 1.00 52.62 152 ASN A N 1
ATOM 1166 C CA . ASN A 1 152 ? 39.046 40.014 -15.384 1.00 52.62 152 ASN A CA 1
ATOM 1167 C C . ASN A 1 152 ? 39.388 41.514 -15.363 1.00 52.62 152 ASN A C 1
ATOM 1169 O O . ASN A 1 152 ? 39.033 42.245 -16.286 1.00 52.62 152 ASN A O 1
ATOM 1173 N N . LYS A 1 153 ? 40.090 41.987 -14.326 1.00 54.59 153 LYS A N 1
ATOM 1174 C CA . LYS A 1 153 ? 40.693 43.329 -14.324 1.00 54.59 153 LYS A CA 1
ATOM 1175 C C . LYS A 1 153 ? 42.033 43.299 -15.071 1.00 54.59 153 LYS A C 1
ATOM 1177 O O . LYS A 1 153 ? 42.901 42.522 -14.671 1.00 54.59 153 LYS A O 1
ATOM 1182 N N . PRO A 1 154 ? 42.262 44.149 -16.088 1.00 49.16 154 PRO A N 1
ATOM 1183 C CA . PRO A 1 154 ? 43.601 44.350 -16.621 1.00 49.16 154 PRO A CA 1
ATOM 1184 C C . PRO A 1 154 ? 44.444 45.205 -15.664 1.00 49.16 154 PRO A C 1
ATOM 1186 O O . PRO A 1 154 ? 44.019 46.259 -15.189 1.00 49.16 154 PRO A O 1
ATOM 1189 N N . VAL A 1 155 ? 45.654 44.715 -15.399 1.00 54.84 155 VAL A N 1
ATOM 1190 C CA . VAL A 1 155 ? 46.776 45.446 -14.801 1.00 54.84 155 VAL A CA 1
ATOM 1191 C C . VAL A 1 155 ? 47.193 46.563 -15.757 1.00 54.84 155 VAL A C 1
ATOM 1193 O O . VAL A 1 155 ? 47.459 46.290 -16.925 1.00 54.84 155 VAL A O 1
ATOM 1196 N N . LEU A 1 156 ? 47.296 47.796 -15.260 1.00 50.50 156 LEU A N 1
ATOM 1197 C CA . LEU A 1 156 ? 48.079 48.850 -15.902 1.00 50.50 156 LEU A CA 1
ATOM 1198 C C . LEU A 1 156 ? 48.994 49.496 -14.858 1.00 50.50 156 LEU A C 1
ATOM 1200 O O . LEU A 1 156 ? 48.537 50.148 -13.919 1.00 50.50 156 LEU A O 1
ATOM 1204 N N . GLU A 1 157 ? 50.288 49.234 -15.036 1.00 44.25 157 GLU A N 1
ATOM 1205 C CA . GLU A 1 157 ? 51.410 49.964 -14.456 1.00 44.25 157 GLU A CA 1
ATOM 1206 C C . GLU A 1 157 ? 51.471 51.407 -14.983 1.00 44.25 157 GLU A C 1
ATOM 1208 O O . GLU A 1 157 ? 51.145 51.668 -16.140 1.00 44.25 157 GLU A O 1
ATOM 1213 N N . GLY A 1 158 ? 52.030 52.295 -14.157 1.00 45.81 158 GLY A N 1
ATOM 1214 C CA . GLY A 1 158 ? 52.934 53.346 -14.628 1.00 45.81 158 GLY A CA 1
ATOM 1215 C C . GLY A 1 158 ? 52.351 54.749 -14.779 1.00 45.81 158 GLY A C 1
ATOM 1216 O O . GLY A 1 158 ? 51.809 55.095 -15.827 1.00 45.81 158 GLY A O 1
ATOM 1217 N N . SER A 1 159 ? 52.591 55.602 -13.779 1.00 40.88 159 SER A N 1
ATOM 1218 C CA . SER A 1 159 ? 53.400 56.837 -13.889 1.00 40.88 159 SER A CA 1
ATOM 1219 C C . SER A 1 159 ? 53.643 57.422 -12.501 1.00 40.88 159 SER A C 1
ATOM 1221 O O . SER A 1 159 ? 52.665 57.492 -11.725 1.00 40.88 159 SER A O 1
#

Nearest PDB structures (foldseek):
  6lto-assembly1_A  TM=4.920E-01  e=3.618E+00  Homo sapiens
  8gts-assembly1_A  TM=4.228E-01  e=5.470E+00  Homo sapiens

Foldseek 3Di:
DDPPPLPPQLVVQCVVLVDDDDLLNVLSVLLSVLVVLLVVLVLLVVLLVQCVVWPFDF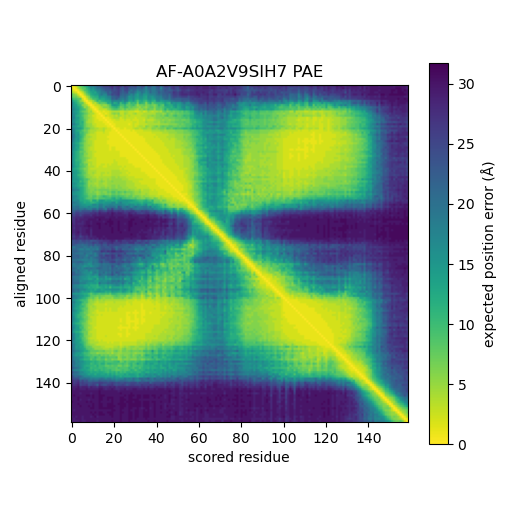DPPPDPPPPPPDPDTHHGPGRTDDSVDHNVVSVVVNVVSVVVNVVSVVVNVVSVVVSVVVVCVVVVDDDDPDDDDDDDDDDDDPDPDDPDDPDDDDDDDDD

Radius of gyration: 28.9 Å; Cα contacts (8 Å, |Δi|>4): 98; chains: 1; bounding box: 70×82×71 Å